Protein AF-A0A2E2L568-F1 (afdb_monomer)

Structure (mmCIF, N/CA/C/O backbone):
data_AF-A0A2E2L568-F1
#
_entry.id   AF-A0A2E2L568-F1
#
loop_
_atom_site.group_PDB
_atom_site.id
_atom_site.type_symbol
_atom_site.label_atom_id
_atom_site.label_alt_id
_atom_site.label_comp_id
_atom_site.label_asym_id
_atom_site.label_entity_id
_atom_site.label_seq_id
_atom_site.pdbx_PDB_ins_code
_atom_site.Cartn_x
_atom_site.Cartn_y
_atom_site.Cartn_z
_atom_site.occupancy
_atom_site.B_iso_or_equiv
_atom_site.auth_seq_id
_atom_site.auth_comp_id
_atom_site.auth_asym_id
_atom_site.auth_atom_id
_atom_site.pdbx_PDB_model_num
ATOM 1 N N . MET A 1 1 ? -14.312 -4.956 84.958 1.00 35.06 1 MET A N 1
ATOM 2 C CA . MET A 1 1 ? -13.933 -4.144 83.779 1.00 35.06 1 MET A CA 1
ATOM 3 C C . MET A 1 1 ? -12.522 -4.541 83.362 1.00 35.06 1 MET A C 1
ATOM 5 O O . MET A 1 1 ? -11.605 -4.305 84.133 1.00 35.06 1 MET A O 1
ATOM 9 N N . ILE A 1 2 ? -12.338 -5.198 82.211 1.00 44.09 2 ILE A N 1
ATOM 10 C CA . ILE A 1 2 ? -11.009 -5.577 81.696 1.00 44.09 2 ILE A CA 1
ATOM 11 C C . ILE A 1 2 ? -10.817 -4.858 80.359 1.00 44.09 2 ILE A C 1
ATOM 13 O O . ILE A 1 2 ? -11.425 -5.222 79.356 1.00 44.09 2 ILE A O 1
ATOM 17 N N . VAL A 1 3 ? -10.002 -3.802 80.355 1.00 53.59 3 VAL A N 1
ATOM 18 C CA . VAL A 1 3 ? -9.584 -3.108 79.131 1.00 53.59 3 VAL A CA 1
ATOM 19 C C . VAL A 1 3 ? -8.505 -3.959 78.460 1.00 53.59 3 VAL A C 1
ATOM 21 O O . VAL A 1 3 ? -7.360 -3.999 78.911 1.00 53.59 3 VAL A O 1
ATOM 24 N N . ALA A 1 4 ? -8.865 -4.668 77.389 1.00 52.81 4 ALA A N 1
ATOM 25 C CA . ALA A 1 4 ? -7.921 -5.451 76.598 1.00 52.81 4 ALA A CA 1
ATOM 26 C C . ALA A 1 4 ? -6.975 -4.516 75.818 1.00 52.81 4 ALA A C 1
ATOM 28 O O . ALA A 1 4 ? -7.363 -3.848 74.858 1.00 52.81 4 ALA A O 1
ATOM 29 N N . LYS A 1 5 ? -5.707 -4.457 76.236 1.00 53.59 5 LYS A N 1
ATOM 30 C CA . LYS A 1 5 ? -4.651 -3.658 75.598 1.00 53.59 5 LYS A CA 1
ATOM 31 C C . LYS A 1 5 ? -4.258 -4.313 74.266 1.00 53.59 5 LYS A C 1
ATOM 33 O O . LYS A 1 5 ? -3.467 -5.252 74.257 1.00 53.59 5 LYS A O 1
ATOM 38 N N . ARG A 1 6 ? -4.819 -3.848 73.138 1.00 59.06 6 ARG A N 1
ATOM 39 C CA . ARG A 1 6 ? -4.491 -4.391 71.801 1.00 59.06 6 ARG A CA 1
ATOM 40 C C . ARG A 1 6 ? -2.970 -4.329 71.553 1.00 59.06 6 ARG A C 1
ATOM 42 O O . ARG A 1 6 ? -2.387 -3.245 71.660 1.00 59.06 6 ARG A O 1
ATOM 49 N N . PRO A 1 7 ? -2.316 -5.461 71.231 1.00 55.91 7 PRO A N 1
ATOM 50 C CA . PRO A 1 7 ? -0.867 -5.526 71.112 1.00 55.91 7 PRO A CA 1
ATOM 51 C C . PRO A 1 7 ? -0.377 -4.687 69.927 1.00 55.91 7 PRO A C 1
ATOM 53 O O . PRO A 1 7 ? -0.893 -4.760 68.812 1.00 55.91 7 PRO A O 1
ATOM 56 N N . ARG A 1 8 ? 0.643 -3.861 70.194 1.00 60.03 8 ARG A N 1
ATOM 57 C CA . ARG A 1 8 ? 1.231 -2.860 69.280 1.00 60.03 8 ARG A CA 1
ATOM 58 C C . ARG A 1 8 ? 1.704 -3.436 67.941 1.00 60.03 8 ARG A C 1
ATOM 60 O O . ARG A 1 8 ? 1.851 -2.694 66.975 1.00 60.03 8 ARG A O 1
ATOM 67 N N . THR A 1 9 ? 1.929 -4.742 67.891 1.00 55.03 9 THR A N 1
ATOM 68 C CA . THR A 1 9 ? 2.297 -5.499 66.697 1.00 55.03 9 THR A CA 1
ATOM 69 C C . THR A 1 9 ? 1.171 -5.502 65.666 1.00 55.03 9 THR A C 1
ATOM 71 O O . THR A 1 9 ? 1.422 -5.154 64.520 1.00 55.03 9 THR A O 1
ATOM 74 N N . VAL A 1 10 ? -0.082 -5.749 66.061 1.00 57.00 10 VAL A N 1
ATOM 75 C CA . VAL A 1 10 ? -1.238 -5.835 65.140 1.00 57.00 10 VAL A CA 1
ATOM 76 C C . VAL A 1 10 ? -1.477 -4.515 64.395 1.00 57.00 10 VAL A C 1
ATOM 78 O O . VAL A 1 10 ? -1.812 -4.510 63.215 1.00 57.00 10 VAL A O 1
ATOM 81 N N . ARG A 1 11 ? -1.211 -3.375 65.049 1.00 56.81 11 ARG A N 1
ATOM 82 C CA . ARG A 1 11 ? -1.325 -2.041 64.434 1.00 56.81 11 ARG A CA 1
ATOM 83 C C . ARG A 1 11 ? -0.247 -1.771 63.376 1.00 56.81 11 ARG A C 1
ATOM 85 O O . ARG A 1 11 ? -0.503 -1.024 62.441 1.00 56.81 11 ARG A O 1
ATOM 92 N N . ARG A 1 12 ? 0.944 -2.370 63.511 1.00 55.84 12 ARG A N 1
ATOM 93 C CA . ARG A 1 12 ? 2.036 -2.243 62.525 1.00 55.84 12 ARG A CA 1
ATOM 94 C C . ARG A 1 12 ? 1.779 -3.109 61.292 1.00 55.84 12 ARG A C 1
ATOM 96 O O . ARG A 1 12 ? 2.029 -2.649 60.186 1.00 55.84 12 ARG A O 1
ATOM 103 N N . TRP A 1 13 ? 1.211 -4.300 61.475 1.00 54.09 13 TRP A N 1
ATOM 104 C CA . TRP A 1 13 ? 0.845 -5.190 60.367 1.00 54.09 13 TRP A CA 1
ATOM 105 C C . TRP A 1 13 ? -0.274 -4.609 59.491 1.00 54.09 13 TRP A C 1
ATOM 1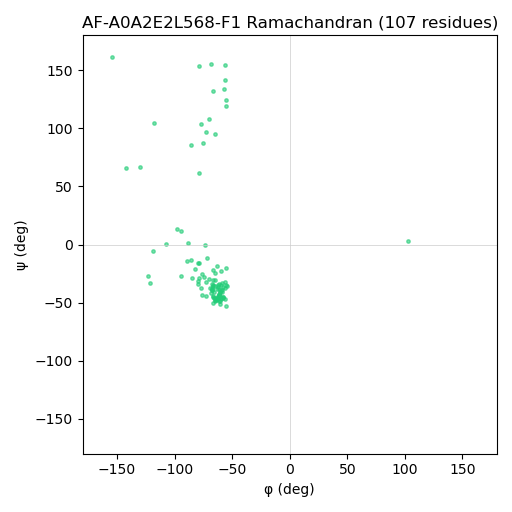07 O O . TRP A 1 13 ? -0.174 -4.646 58.268 1.00 54.09 13 TRP A O 1
ATOM 117 N N . LEU A 1 14 ? -1.286 -3.980 60.098 1.00 54.41 14 LEU A N 1
ATOM 118 C CA . LEU A 1 14 ? -2.359 -3.302 59.357 1.00 54.41 14 LEU A CA 1
ATOM 119 C C . LEU A 1 14 ? -1.862 -2.065 58.586 1.00 54.41 14 LEU A C 1
ATOM 121 O O . LEU A 1 14 ? -2.319 -1.810 57.476 1.00 54.41 14 LEU A O 1
ATOM 125 N N . ALA A 1 15 ? -0.898 -1.322 59.139 1.00 53.69 15 ALA A N 1
ATOM 126 C CA . ALA A 1 15 ? -0.297 -0.176 58.454 1.00 53.69 15 ALA A CA 1
ATOM 127 C C . ALA A 1 15 ? 0.574 -0.595 57.253 1.00 53.69 15 ALA A C 1
ATOM 129 O O . ALA A 1 15 ? 0.544 0.065 56.218 1.00 53.69 15 ALA A O 1
ATOM 130 N N . ALA A 1 16 ? 1.310 -1.707 57.364 1.00 53.47 16 ALA A N 1
ATOM 131 C CA . ALA A 1 16 ? 2.121 -2.240 56.268 1.00 53.47 16 ALA A CA 1
ATOM 132 C C . ALA A 1 16 ? 1.261 -2.763 55.101 1.00 53.47 16 ALA A C 1
ATOM 134 O O . ALA A 1 16 ? 1.589 -2.523 53.941 1.00 53.47 16 ALA A O 1
ATOM 135 N N . ALA A 1 17 ? 0.127 -3.408 55.398 1.00 53.91 17 ALA A N 1
ATOM 136 C CA . ALA A 1 17 ? -0.814 -3.868 54.375 1.00 53.91 17 ALA A CA 1
ATOM 137 C C . ALA A 1 17 ? -1.500 -2.706 53.626 1.00 53.91 17 ALA A C 1
ATOM 139 O O . ALA A 1 17 ? -1.722 -2.799 52.421 1.00 53.91 17 ALA A O 1
ATOM 140 N N . GLY A 1 18 ? -1.785 -1.591 54.311 1.00 50.84 18 GLY A N 1
ATOM 141 C CA . GLY A 1 18 ? -2.395 -0.407 53.693 1.00 50.84 18 GLY A CA 1
ATOM 142 C C . GLY A 1 18 ? -1.488 0.320 52.690 1.00 50.84 18 GLY A C 1
ATOM 143 O O . GLY A 1 18 ? -1.972 0.816 51.679 1.00 50.84 18 GLY A O 1
ATOM 144 N N . LEU A 1 19 ? -0.172 0.347 52.930 1.00 52.31 19 LEU A N 1
ATOM 145 C CA . LEU A 1 19 ? 0.797 1.023 52.054 1.00 52.31 19 LEU A CA 1
ATOM 146 C C . LEU A 1 19 ? 1.168 0.200 50.808 1.00 52.31 19 LEU A C 1
ATOM 148 O O . LEU A 1 19 ? 1.417 0.775 49.752 1.00 52.31 19 LEU A O 1
ATOM 152 N N . ALA A 1 20 ? 1.161 -1.134 50.896 1.00 53.19 20 ALA A N 1
ATOM 153 C CA . ALA A 1 20 ? 1.470 -2.001 49.755 1.00 53.19 20 ALA A CA 1
ATOM 154 C C . ALA A 1 20 ? 0.342 -2.040 48.701 1.00 53.19 20 ALA A C 1
ATOM 156 O O . ALA A 1 20 ? 0.619 -2.138 47.507 1.00 53.19 20 ALA A O 1
ATOM 157 N N . GLY A 1 21 ? -0.924 -1.907 49.117 1.00 50.59 21 GLY A N 1
ATOM 158 C CA . GLY A 1 21 ? -2.071 -1.905 48.198 1.00 50.59 21 GLY A CA 1
ATOM 159 C C . GLY A 1 21 ? -2.127 -0.687 47.265 1.00 50.59 21 GLY A C 1
ATOM 160 O O . GLY A 1 21 ? -2.577 -0.805 46.129 1.00 50.59 21 GLY A O 1
ATOM 161 N N . MET A 1 22 ? -1.617 0.470 47.703 1.00 52.81 22 MET A N 1
ATOM 162 C CA . MET A 1 22 ? -1.600 1.699 46.895 1.00 52.81 22 MET A CA 1
ATOM 163 C C . MET A 1 22 ? -0.519 1.706 45.803 1.00 52.81 22 MET A C 1
ATOM 165 O O . MET A 1 22 ? -0.696 2.377 44.791 1.00 52.81 22 MET A O 1
ATOM 169 N N . ALA A 1 23 ? 0.572 0.949 45.962 1.00 51.81 23 ALA A N 1
ATOM 170 C CA . ALA A 1 23 ? 1.655 0.911 44.975 1.00 51.81 23 ALA A CA 1
ATOM 171 C C . ALA A 1 23 ? 1.337 0.020 43.757 1.00 51.81 23 ALA A C 1
ATOM 173 O O . ALA A 1 23 ? 1.796 0.300 42.653 1.00 51.81 23 ALA A O 1
ATOM 174 N N . ALA A 1 24 ? 0.517 -1.024 43.924 1.00 52.16 24 ALA A N 1
ATOM 175 C CA . ALA A 1 24 ? 0.166 -1.947 42.838 1.00 52.16 24 ALA A CA 1
ATOM 176 C C . ALA A 1 24 ? -0.964 -1.431 41.922 1.00 52.16 24 ALA A C 1
ATOM 178 O O . ALA A 1 24 ? -1.071 -1.859 40.775 1.00 52.16 24 ALA A O 1
ATOM 179 N N . ALA A 1 25 ? -1.789 -0.487 42.390 1.00 53.34 25 ALA A N 1
ATOM 180 C CA . ALA A 1 25 ? -2.917 0.048 41.620 1.00 53.34 25 ALA A CA 1
ATOM 181 C C . ALA A 1 25 ? -2.517 1.106 40.569 1.00 53.34 25 ALA A C 1
ATOM 183 O O . ALA A 1 25 ? -3.297 1.398 39.666 1.00 53.34 25 ALA A O 1
ATOM 184 N N . GLY A 1 26 ? -1.308 1.675 40.654 1.00 52.28 26 GLY A N 1
ATOM 185 C CA . GLY A 1 26 ? -0.857 2.749 39.758 1.00 52.28 26 GLY A CA 1
ATOM 186 C C . GLY A 1 26 ? -0.400 2.297 38.365 1.00 52.28 26 GLY A C 1
ATOM 187 O O . GLY A 1 26 ? -0.302 3.124 37.465 1.00 52.28 26 GLY A O 1
ATOM 188 N N . CYS A 1 27 ? -0.134 1.003 38.156 1.00 54.44 27 CYS A N 1
ATOM 189 C CA . CYS A 1 27 ? 0.490 0.524 36.914 1.00 54.44 27 CYS A CA 1
ATOM 190 C C . CYS A 1 27 ? -0.500 0.240 35.769 1.00 54.44 27 CYS A C 1
ATOM 192 O O . CYS A 1 27 ? -0.075 0.100 34.628 1.00 54.44 27 CYS A O 1
ATOM 194 N N . ILE A 1 28 ? -1.809 0.173 36.036 1.00 56.94 28 ILE A N 1
ATOM 195 C CA . ILE A 1 28 ? -2.817 -0.176 35.012 1.00 56.94 28 ILE A CA 1
ATOM 196 C C . ILE A 1 28 ? -3.339 1.073 34.270 1.00 56.94 28 ILE A C 1
ATOM 198 O O . ILE A 1 28 ? -3.923 0.966 33.198 1.00 56.94 28 ILE A O 1
ATOM 202 N N . ALA A 1 29 ? -3.090 2.280 34.787 1.00 57.72 29 ALA A N 1
ATOM 203 C CA . ALA A 1 29 ? -3.656 3.520 34.245 1.00 57.72 29 ALA A CA 1
ATOM 204 C C . ALA A 1 29 ? -2.825 4.184 33.124 1.00 57.72 29 ALA A C 1
ATOM 206 O O . ALA A 1 29 ? -3.207 5.248 32.644 1.00 57.72 29 ALA A O 1
ATOM 207 N N . ALA A 1 30 ? -1.694 3.595 32.714 1.00 58.06 30 ALA A N 1
ATOM 208 C CA . ALA A 1 30 ? -0.751 4.218 31.773 1.00 58.06 30 ALA A CA 1
ATOM 209 C C . ALA A 1 30 ? -0.744 3.613 30.357 1.00 58.06 30 ALA A C 1
ATOM 211 O O . ALA A 1 30 ? -0.000 4.085 29.500 1.00 58.06 30 ALA A O 1
ATOM 212 N N . ALA A 1 31 ? -1.564 2.598 30.076 1.00 56.75 31 ALA 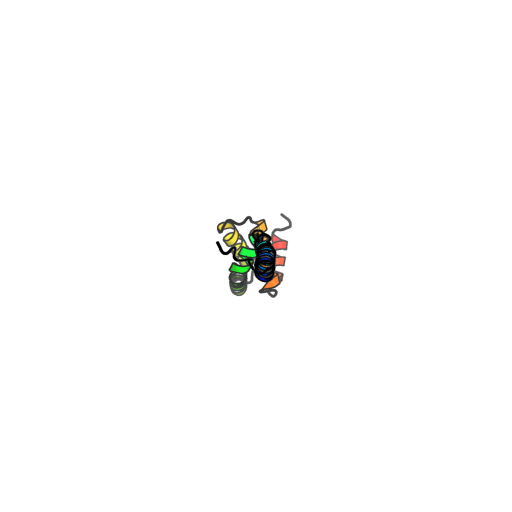A N 1
ATOM 213 C CA . ALA A 1 31 ? -1.761 2.129 28.708 1.00 56.75 31 ALA A CA 1
ATOM 214 C C . ALA A 1 31 ? -2.862 2.977 28.055 1.00 56.75 31 ALA A C 1
ATOM 216 O O . ALA A 1 31 ? -4.042 2.635 28.101 1.00 56.75 31 ALA A O 1
ATOM 217 N N . GLY A 1 32 ? -2.483 4.126 27.485 1.00 60.47 32 GLY A N 1
ATOM 218 C CA . GLY A 1 32 ? -3.363 4.831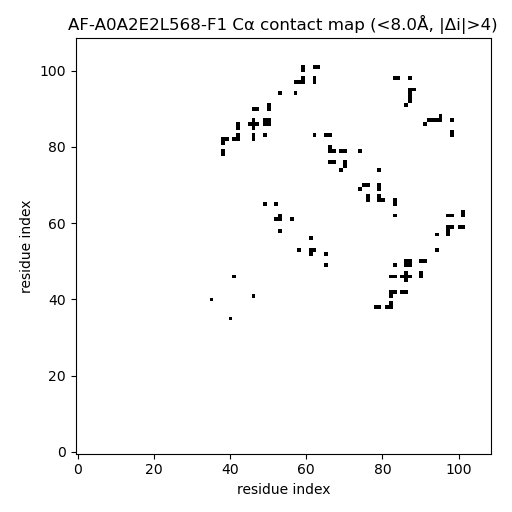 26.552 1.00 60.47 32 GLY A CA 1
ATOM 219 C C . GLY A 1 32 ? -3.758 3.897 25.398 1.00 60.47 32 GLY A C 1
ATOM 220 O O . GLY A 1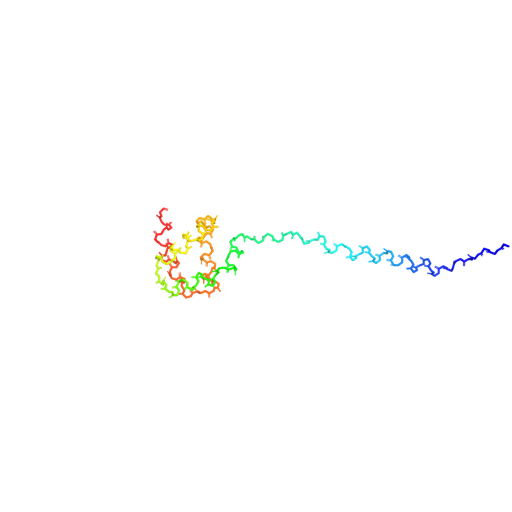 32 ? -3.016 2.955 25.108 1.00 60.47 32 GLY A O 1
ATOM 221 N N . PRO A 1 33 ? -4.910 4.110 24.737 1.00 60.97 33 PRO A N 1
ATOM 222 C CA . PRO A 1 33 ? -5.286 3.298 23.587 1.00 60.97 33 PRO A CA 1
ATOM 223 C C . PRO A 1 33 ? -4.155 3.352 22.556 1.00 60.97 33 PRO A C 1
ATOM 225 O O . PRO A 1 33 ? -3.806 4.434 22.078 1.00 60.97 33 PRO A O 1
ATOM 228 N N . ALA A 1 34 ? -3.565 2.196 22.241 1.00 61.72 34 ALA A N 1
ATOM 229 C CA . ALA A 1 34 ? -2.627 2.069 21.140 1.00 61.72 34 ALA A CA 1
ATOM 230 C C . ALA A 1 34 ? -3.410 2.355 19.857 1.00 61.72 34 ALA A C 1
ATOM 232 O O . ALA A 1 34 ? -4.125 1.498 19.344 1.00 61.72 34 ALA A O 1
ATOM 233 N N . ARG A 1 35 ? -3.359 3.601 19.384 1.00 59.16 35 ARG A N 1
ATOM 234 C CA . ARG A 1 35 ? -3.872 3.952 18.065 1.00 59.16 35 ARG A CA 1
ATOM 235 C C . ARG A 1 35 ? -2.860 3.430 17.053 1.00 59.16 35 ARG A C 1
ATOM 237 O O . ARG A 1 35 ? -1.932 4.154 16.710 1.00 59.1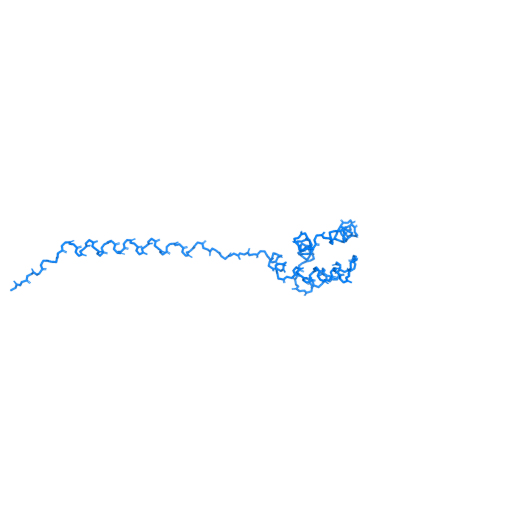6 35 ARG A O 1
ATOM 244 N N . ALA A 1 36 ? -2.998 2.171 16.644 1.00 64.94 36 ALA A N 1
ATOM 245 C CA . ALA A 1 36 ? -2.383 1.741 15.397 1.00 64.94 36 ALA A CA 1
ATOM 246 C C . ALA A 1 36 ? -2.927 2.649 14.285 1.00 64.94 36 ALA A C 1
ATOM 248 O O . ALA A 1 36 ? -4.126 2.953 14.268 1.00 64.94 36 ALA A O 1
ATOM 249 N N . ASP A 1 37 ? -2.039 3.147 13.427 1.00 88.75 37 ASP A N 1
ATOM 250 C CA . ASP A 1 37 ? -2.459 3.829 12.208 1.00 88.75 37 ASP A CA 1
ATOM 251 C C . ASP A 1 37 ? -3.351 2.868 11.406 1.00 88.75 37 ASP A C 1
ATOM 253 O O . ASP A 1 37 ? -3.099 1.663 11.367 1.00 88.75 37 ASP A O 1
ATOM 257 N N . VAL A 1 38 ? -4.405 3.390 10.777 1.00 92.06 38 VAL A N 1
ATOM 258 C CA . VAL A 1 38 ? -5.300 2.595 9.925 1.00 92.06 38 VAL A CA 1
ATOM 259 C C . VAL A 1 38 ? -4.514 1.890 8.820 1.00 92.06 38 VAL A C 1
ATOM 261 O O . VAL A 1 38 ? -4.855 0.774 8.448 1.00 92.06 38 VAL A O 1
ATOM 264 N N . VAL A 1 39 ? -3.432 2.506 8.335 1.00 95.44 39 VAL A N 1
ATOM 265 C CA . VAL A 1 39 ? -2.532 1.899 7.348 1.00 95.44 39 VAL A CA 1
ATOM 266 C C . VAL A 1 39 ? -1.823 0.674 7.924 1.00 95.44 39 VAL A C 1
ATOM 268 O O . VAL A 1 39 ? -1.791 -0.365 7.266 1.00 95.44 39 VAL A O 1
ATOM 271 N N . ASP A 1 40 ? -1.285 0.768 9.140 1.00 94.56 40 ASP A N 1
ATOM 272 C CA . ASP A 1 40 ? -0.560 -0.332 9.783 1.00 94.56 40 ASP A CA 1
ATOM 273 C C . ASP A 1 40 ? -1.492 -1.504 10.096 1.00 94.56 40 ASP A C 1
ATOM 275 O O . ASP A 1 40 ? -1.163 -2.650 9.788 1.00 94.56 40 ASP A O 1
ATOM 279 N N . ASP A 1 41 ? -2.673 -1.223 10.655 1.00 95.06 41 ASP A N 1
ATOM 280 C CA . ASP A 1 41 ? -3.671 -2.252 10.970 1.00 95.06 41 ASP A CA 1
ATOM 281 C C . ASP A 1 41 ? -4.168 -2.951 9.698 1.00 95.06 41 ASP A C 1
ATOM 283 O O . ASP A 1 41 ? -4.173 -4.181 9.608 1.00 95.06 41 ASP A O 1
ATOM 287 N N . TYR A 1 42 ? -4.488 -2.172 8.662 1.00 96.50 42 TYR A N 1
ATOM 288 C CA . TYR A 1 42 ? -4.921 -2.718 7.382 1.00 96.50 42 TYR A CA 1
ATOM 289 C C . TYR A 1 42 ? -3.824 -3.566 6.731 1.00 96.50 42 TYR A C 1
ATOM 291 O O . TYR A 1 42 ? -4.100 -4.661 6.236 1.00 96.50 42 TYR A O 1
ATOM 299 N N . THR A 1 43 ? -2.576 -3.088 6.746 1.00 96.94 43 THR A N 1
ATOM 300 C CA . THR A 1 43 ? -1.419 -3.813 6.200 1.00 96.94 43 THR A CA 1
ATOM 301 C C . THR A 1 43 ? -1.197 -5.118 6.955 1.00 96.94 43 THR A C 1
ATOM 303 O O . THR A 1 43 ? -1.064 -6.167 6.329 1.00 96.94 43 THR A O 1
ATOM 306 N N . ALA A 1 44 ? -1.220 -5.091 8.290 1.00 95.81 44 ALA A N 1
ATOM 307 C CA . ALA A 1 44 ? -1.051 -6.285 9.114 1.00 95.81 44 ALA A CA 1
ATOM 308 C C . ALA A 1 44 ? -2.107 -7.357 8.801 1.00 95.81 44 ALA A C 1
ATOM 310 O O . ALA A 1 44 ? -1.797 -8.549 8.786 1.00 95.81 44 ALA A O 1
ATOM 311 N N . GLN A 1 45 ? -3.338 -6.939 8.506 1.00 96.81 45 GLN A N 1
ATOM 312 C CA . GLN A 1 45 ? -4.428 -7.848 8.164 1.00 96.81 45 GLN A CA 1
ATOM 313 C C . GLN A 1 45 ? -4.374 -8.336 6.708 1.00 96.81 45 GLN A C 1
ATOM 315 O O . GLN A 1 45 ? -4.730 -9.482 6.448 1.00 96.81 45 GLN A O 1
ATOM 320 N N . ASN A 1 46 ? -3.913 -7.512 5.759 1.00 97.88 46 ASN A N 1
ATOM 321 C CA . ASN A 1 46 ? -4.116 -7.758 4.323 1.00 97.88 46 ASN A CA 1
ATOM 322 C C . ASN A 1 46 ? -2.840 -7.943 3.489 1.00 97.88 46 ASN A C 1
ATOM 324 O O . ASN A 1 46 ? -2.953 -8.288 2.312 1.00 97.88 46 ASN A O 1
ATOM 328 N N . ALA A 1 47 ? -1.638 -7.773 4.049 1.00 96.62 47 ALA A N 1
ATOM 329 C CA . ALA A 1 47 ? -0.391 -7.856 3.277 1.00 96.62 47 ALA A CA 1
ATOM 330 C C . ALA A 1 47 ? -0.230 -9.191 2.528 1.00 96.62 47 ALA A C 1
ATOM 332 O O . ALA A 1 47 ? 0.195 -9.211 1.375 1.00 96.62 47 ALA A O 1
ATOM 333 N N . HIS A 1 48 ? -0.654 -10.303 3.134 1.00 96.75 48 HIS A N 1
ATOM 334 C CA . HIS A 1 48 ? -0.640 -11.616 2.483 1.00 96.75 48 HIS A CA 1
ATOM 335 C C . HIS A 1 48 ? -1.526 -11.662 1.223 1.00 96.75 48 HIS A C 1
ATOM 337 O O . HIS A 1 48 ? -1.143 -12.259 0.217 1.00 96.75 48 HIS A O 1
ATOM 343 N N . THR A 1 49 ? -2.686 -10.999 1.247 1.00 97.75 49 THR A N 1
ATOM 344 C CA . THR A 1 49 ? -3.589 -10.885 0.094 1.00 97.75 49 THR A CA 1
ATOM 345 C C . THR A 1 49 ? -2.974 -10.019 -0.996 1.00 97.75 49 THR A C 1
ATOM 347 O O . THR A 1 49 ? -3.050 -10.386 -2.167 1.00 97.75 49 THR A O 1
ATOM 350 N N . VAL A 1 50 ? -2.331 -8.906 -0.625 1.00 97.62 50 VAL A N 1
ATOM 351 C CA . VAL A 1 50 ? -1.601 -8.042 -1.568 1.00 97.62 50 VAL A CA 1
ATOM 352 C C . VAL A 1 50 ? -0.558 -8.864 -2.326 1.00 97.62 50 VAL A C 1
ATOM 354 O O . VAL A 1 50 ? -0.596 -8.905 -3.556 1.00 97.62 50 VAL A O 1
ATOM 357 N N . CYS A 1 51 ? 0.301 -9.592 -1.610 1.00 97.75 51 CYS A N 1
ATOM 358 C CA . CYS A 1 51 ? 1.328 -10.433 -2.223 1.00 97.75 51 CYS A CA 1
ATOM 359 C C . CYS A 1 51 ? 0.725 -11.531 -3.116 1.00 97.75 51 CYS A C 1
ATOM 361 O O . CYS A 1 51 ? 1.119 -11.667 -4.269 1.00 97.75 51 CYS A O 1
ATOM 363 N N . ALA A 1 52 ? -0.326 -12.223 -2.661 1.00 97.88 52 ALA A N 1
ATOM 364 C CA . ALA A 1 52 ? -0.993 -13.263 -3.451 1.00 97.88 52 ALA A CA 1
ATOM 365 C C . ALA A 1 52 ? -1.686 -12.741 -4.727 1.00 97.88 52 ALA A C 1
ATOM 367 O O . ALA A 1 52 ? -1.949 -13.500 -5.669 1.00 97.88 52 ALA A O 1
ATOM 368 N N . VAL A 1 53 ? -2.065 -11.461 -4.762 1.00 97.62 53 VAL A N 1
ATOM 369 C CA . VAL A 1 53 ? -2.563 -10.821 -5.985 1.00 97.62 53 VAL A CA 1
ATOM 370 C C . VAL A 1 53 ? -1.401 -10.505 -6.922 1.00 97.62 53 VAL A C 1
ATOM 372 O O . VAL A 1 53 ? -1.521 -10.802 -8.109 1.00 97.62 53 VAL A O 1
ATOM 375 N N . LEU A 1 54 ? -0.282 -9.983 -6.414 1.00 97.56 54 LEU A N 1
ATOM 376 C CA . LEU A 1 54 ? 0.903 -9.684 -7.228 1.00 97.56 54 LEU A CA 1
ATOM 377 C C . LEU A 1 54 ? 1.547 -10.947 -7.813 1.00 97.56 54 LEU A C 1
ATOM 379 O O . LEU A 1 54 ? 1.913 -10.940 -8.984 1.00 97.56 54 LEU A O 1
ATOM 383 N N . ASP A 1 55 ? 1.548 -12.064 -7.083 1.00 97.75 55 ASP A N 1
ATOM 384 C CA . ASP A 1 55 ? 2.000 -13.364 -7.600 1.00 97.75 55 ASP A CA 1
ATOM 385 C C . ASP A 1 55 ? 1.200 -13.821 -8.831 1.00 97.75 55 ASP A C 1
ATOM 387 O O . ASP A 1 55 ? 1.744 -14.393 -9.776 1.00 97.75 55 ASP A O 1
ATOM 391 N N . ARG A 1 56 ? -0.117 -13.578 -8.830 1.00 98.00 56 ARG A N 1
ATOM 392 C CA . ARG A 1 56 ? -1.020 -13.965 -9.929 1.00 98.00 56 ARG A CA 1
ATOM 393 C C . ARG A 1 56 ? -1.065 -12.938 -11.052 1.00 98.00 56 ARG A C 1
ATOM 395 O O . ARG A 1 56 ? -1.333 -13.292 -12.200 1.00 98.00 56 ARG A O 1
ATOM 402 N N . HIS A 1 57 ? -0.833 -11.677 -10.715 1.00 97.31 57 HIS A N 1
ATOM 403 C CA . HIS A 1 57 ? -0.927 -10.536 -11.612 1.00 97.31 57 HIS A CA 1
ATOM 404 C C . HIS A 1 57 ? 0.344 -9.676 -11.515 1.00 97.31 57 HIS A C 1
ATOM 406 O O . HIS A 1 57 ? 0.255 -8.526 -11.069 1.00 97.31 57 HIS A O 1
ATOM 412 N N . PRO A 1 58 ? 1.516 -10.196 -11.941 1.00 96.06 58 PRO A N 1
ATOM 413 C CA . PRO A 1 58 ? 2.806 -9.526 -11.781 1.00 96.06 58 PRO A CA 1
ATOM 414 C C . PRO A 1 58 ? 2.998 -8.428 -12.839 1.00 96.06 58 PRO A C 1
ATOM 416 O O . PRO A 1 58 ? 3.853 -8.496 -13.719 1.00 96.06 58 PRO A O 1
ATOM 419 N N . HIS A 1 59 ? 2.116 -7.433 -12.823 1.00 95.62 59 HIS A N 1
ATOM 420 C CA . HIS A 1 59 ? 2.097 -6.318 -13.759 1.00 95.62 59 HIS A CA 1
ATOM 421 C C . HIS A 1 59 ? 1.417 -5.096 -13.128 1.00 95.62 59 HIS A C 1
ATOM 423 O 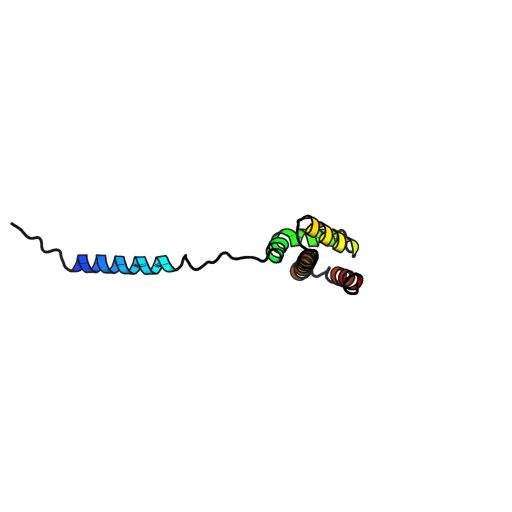O . HIS A 1 59 ? 0.601 -5.220 -12.215 1.00 95.62 59 HIS A O 1
ATOM 429 N N . VAL A 1 60 ? 1.655 -3.903 -13.680 1.00 94.75 60 VAL A N 1
ATOM 430 C CA . VAL A 1 60 ? 1.152 -2.624 -13.131 1.00 94.75 60 VAL A CA 1
ATOM 431 C C . VAL A 1 60 ? -0.371 -2.599 -12.917 1.00 94.75 60 VAL A C 1
ATOM 433 O O . VAL A 1 60 ? -0.841 -2.051 -11.926 1.00 94.75 60 VAL A O 1
ATOM 436 N N . ALA A 1 61 ? -1.159 -3.246 -13.784 1.00 94.81 61 ALA A N 1
ATOM 437 C CA . ALA A 1 61 ? -2.616 -3.319 -13.606 1.00 94.81 61 ALA A CA 1
ATOM 438 C C . ALA A 1 61 ? -3.052 -4.144 -12.371 1.00 94.81 61 ALA A C 1
ATOM 440 O O . ALA A 1 61 ? -4.155 -3.959 -11.865 1.00 94.81 61 ALA A O 1
ATOM 441 N N . GLY A 1 62 ? -2.195 -5.042 -11.870 1.00 95.69 62 GLY A N 1
ATOM 442 C CA . GLY A 1 62 ? -2.434 -5.805 -10.644 1.00 95.69 62 GLY A CA 1
ATOM 443 C C . GLY A 1 62 ? -2.293 -4.901 -9.424 1.00 95.69 62 GLY A C 1
ATOM 444 O O . GLY A 1 62 ? -3.180 -4.871 -8.576 1.00 95.69 62 GLY A O 1
ATOM 445 N N . VAL A 1 63 ? -1.243 -4.070 -9.412 1.00 96.81 63 VAL A N 1
ATOM 446 C CA . VAL A 1 63 ? -1.049 -3.002 -8.417 1.00 96.81 63 VAL A CA 1
ATOM 447 C C . VAL A 1 63 ? -2.232 -2.026 -8.426 1.00 96.81 63 VAL A C 1
ATOM 449 O O . VAL A 1 63 ? -2.785 -1.719 -7.374 1.00 96.81 63 VAL A O 1
ATOM 452 N N . GLU A 1 64 ? -2.683 -1.594 -9.610 1.00 95.75 64 GLU A N 1
ATOM 453 C CA . GLU A 1 64 ? -3.870 -0.734 -9.763 1.00 95.75 64 GLU A CA 1
ATOM 454 C C . GLU A 1 64 ? -5.132 -1.371 -9.174 1.00 95.75 64 GLU A C 1
ATOM 456 O O . GLU A 1 64 ? -5.873 -0.710 -8.448 1.00 95.75 64 GLU A O 1
ATOM 461 N N . GLY A 1 65 ? -5.363 -2.657 -9.454 1.00 96.94 65 GLY A N 1
ATOM 462 C CA . GLY A 1 65 ? -6.497 -3.400 -8.910 1.00 96.94 65 GLY A CA 1
ATOM 463 C 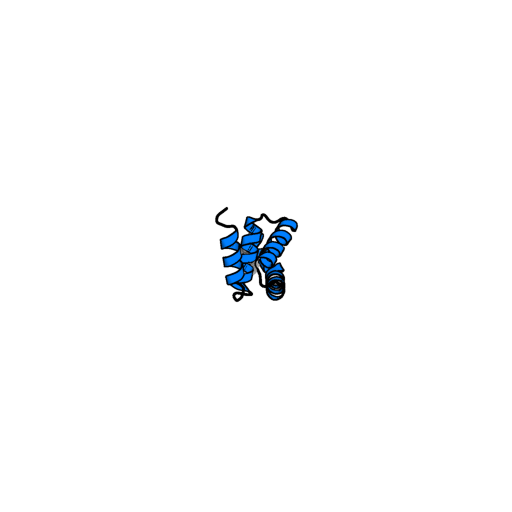C . GLY A 1 65 ? -6.485 -3.462 -7.382 1.00 96.94 65 GLY A C 1
ATOM 464 O O . GLY A 1 65 ? -7.526 -3.263 -6.759 1.00 96.94 65 GLY A O 1
ATOM 465 N N . ILE A 1 66 ? -5.313 -3.667 -6.776 1.00 97.69 66 ILE A N 1
ATOM 466 C CA . ILE A 1 66 ? -5.152 -3.676 -5.315 1.00 97.69 66 ILE A CA 1
ATOM 467 C C . ILE A 1 66 ? -5.456 -2.295 -4.726 1.00 97.69 66 ILE A C 1
ATOM 469 O O . ILE A 1 66 ? -6.242 -2.194 -3.788 1.00 97.69 66 ILE A O 1
ATOM 473 N N . VAL A 1 67 ? -4.880 -1.224 -5.286 1.00 96.94 67 VAL A N 1
ATOM 474 C CA . VAL A 1 67 ? -5.139 0.150 -4.819 1.00 96.94 67 VAL A CA 1
ATOM 475 C C . VAL A 1 67 ? -6.631 0.475 -4.905 1.00 96.94 67 VAL A C 1
ATOM 477 O O . VAL A 1 67 ? -7.194 1.006 -3.951 1.00 96.94 67 VAL A O 1
ATOM 480 N N . LEU A 1 68 ? -7.289 0.125 -6.014 1.00 97.62 68 LEU A N 1
ATOM 481 C CA . LEU A 1 68 ? -8.728 0.335 -6.187 1.00 97.62 68 LEU A CA 1
ATOM 482 C C . LEU A 1 68 ? -9.556 -0.438 -5.158 1.00 97.62 68 LEU A C 1
ATOM 484 O O . LEU A 1 68 ? -10.493 0.135 -4.610 1.00 97.62 68 LEU A O 1
ATOM 488 N N . ALA A 1 69 ? -9.210 -1.697 -4.880 1.00 97.94 69 ALA A N 1
ATOM 489 C CA . ALA A 1 69 ? -9.881 -2.497 -3.858 1.00 97.94 69 ALA A CA 1
ATOM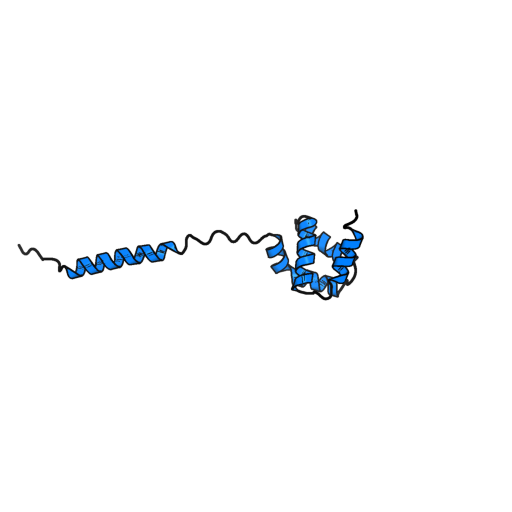 490 C C . ALA A 1 69 ? -9.754 -1.848 -2.469 1.00 97.94 69 ALA A C 1
ATOM 492 O O . ALA A 1 69 ? -10.761 -1.591 -1.821 1.00 97.94 69 ALA A O 1
ATOM 493 N N . ILE A 1 70 ? -8.544 -1.450 -2.067 1.00 98.12 70 ILE A N 1
ATOM 494 C CA . ILE A 1 70 ? -8.312 -0.801 -0.766 1.00 98.12 70 ILE A CA 1
ATOM 495 C C . ILE A 1 70 ? -9.071 0.536 -0.655 1.00 98.12 70 ILE A C 1
ATOM 497 O O . ILE A 1 70 ? -9.590 0.886 0.405 1.00 98.12 70 ILE A O 1
ATOM 501 N N . VAL A 1 71 ? -9.174 1.293 -1.752 1.00 98.12 71 VAL A N 1
ATOM 502 C CA . VAL A 1 71 ? -9.984 2.521 -1.787 1.00 98.12 71 VAL A CA 1
ATOM 503 C C . VAL A 1 71 ? -11.479 2.216 -1.660 1.00 98.12 71 VAL A C 1
ATOM 505 O O . VAL A 1 71 ? -12.195 2.957 -0.987 1.00 98.12 71 VAL A O 1
ATOM 508 N N . GLN A 1 72 ? -11.966 1.130 -2.267 1.00 98.31 72 GLN A N 1
ATOM 509 C CA . GLN A 1 72 ? -13.352 0.672 -2.103 1.00 98.31 72 GLN A CA 1
ATOM 510 C C . GLN A 1 72 ? -13.651 0.239 -0.665 1.00 98.31 72 GLN A C 1
ATOM 512 O O . GLN A 1 72 ? -14.764 0.463 -0.190 1.00 98.31 72 GLN A O 1
ATOM 517 N N . ASP A 1 73 ? -12.645 -0.272 0.044 1.00 97.38 73 ASP A N 1
ATOM 518 C CA . ASP A 1 73 ? -12.717 -0.591 1.473 1.00 97.38 73 ASP A CA 1
ATOM 519 C C . ASP A 1 73 ? -12.692 0.665 2.373 1.00 97.38 73 ASP A C 1
ATOM 521 O O . ASP A 1 73 ? -12.824 0.580 3.594 1.00 97.38 73 ASP A O 1
ATOM 525 N N . GLY A 1 74 ? -12.600 1.858 1.772 1.00 97.12 74 GLY A N 1
ATOM 526 C CA . GLY A 1 74 ? -12.809 3.150 2.427 1.00 97.12 74 GLY A CA 1
ATOM 527 C C . GLY A 1 74 ? -11.531 3.916 2.760 1.00 97.12 74 GLY A C 1
ATOM 528 O O . GLY A 1 74 ? -11.608 4.998 3.348 1.00 97.12 74 GLY A O 1
ATOM 529 N N . LEU A 1 75 ? -10.357 3.400 2.386 1.00 97.38 75 LEU A N 1
ATOM 530 C CA . LEU A 1 75 ? -9.094 4.112 2.567 1.00 97.38 75 LEU A CA 1
ATOM 531 C C . LEU A 1 75 ? -8.906 5.183 1.485 1.00 97.38 75 LEU A C 1
ATOM 533 O O . LEU A 1 75 ? -9.412 5.096 0.366 1.00 97.38 75 LEU A O 1
ATOM 537 N N . THR A 1 76 ? -8.136 6.222 1.809 1.00 96.69 76 THR A N 1
ATOM 538 C CA . THR A 1 76 ? -7.767 7.226 0.803 1.00 96.69 76 THR A CA 1
ATOM 539 C C . THR A 1 76 ? -6.815 6.620 -0.236 1.00 96.69 76 THR A C 1
ATOM 541 O O . THR A 1 76 ? -6.069 5.698 0.099 1.00 96.69 76 THR A O 1
ATOM 544 N N . PRO A 1 77 ? -6.742 7.160 -1.468 1.00 94.75 77 PRO A N 1
ATOM 545 C CA . PRO A 1 77 ? -5.772 6.695 -2.462 1.00 94.75 77 PRO A CA 1
ATOM 546 C C . PRO A 1 77 ? -4.321 6.738 -1.965 1.00 94.75 77 PRO A C 1
ATOM 548 O O . PRO A 1 77 ? -3.527 5.856 -2.281 1.00 94.75 77 PRO A O 1
ATOM 551 N N . TYR A 1 78 ? -3.984 7.739 -1.147 1.00 93.31 78 TYR A N 1
ATOM 552 C CA . TYR A 1 78 ? -2.663 7.850 -0.534 1.00 93.31 78 TYR A CA 1
ATOM 553 C C . TYR A 1 78 ? -2.407 6.712 0.463 1.00 93.31 78 TYR A C 1
ATOM 555 O O . TYR A 1 78 ? -1.413 6.000 0.339 1.00 93.31 78 TYR A O 1
ATOM 563 N N . SER A 1 79 ? -3.343 6.480 1.389 1.00 96.56 79 SER A N 1
ATOM 564 C CA . SER A 1 79 ? -3.270 5.379 2.358 1.00 96.56 79 SER A CA 1
ATOM 565 C C . SER A 1 79 ? -3.222 4.013 1.669 1.00 96.56 79 SER A C 1
ATOM 567 O O . SER A 1 79 ? -2.453 3.151 2.077 1.00 96.56 79 SER A O 1
ATOM 569 N N . ALA A 1 80 ? -3.981 3.824 0.588 1.00 96.88 80 ALA A N 1
ATOM 570 C CA . ALA A 1 80 ? -3.933 2.612 -0.225 1.00 96.88 80 ALA A CA 1
ATOM 571 C C . ALA A 1 80 ? -2.543 2.390 -0.841 1.00 96.88 80 ALA A C 1
ATOM 573 O O . ALA A 1 80 ? -2.010 1.283 -0.783 1.00 96.88 80 ALA A O 1
ATOM 574 N N . GLY A 1 81 ? -1.918 3.449 -1.367 1.00 95.31 81 GLY A N 1
ATOM 575 C CA . GLY A 1 81 ? -0.537 3.399 -1.846 1.00 95.31 81 GLY A CA 1
ATOM 576 C C . GLY A 1 81 ? 0.461 3.029 -0.743 1.00 95.31 81 GLY A C 1
ATOM 577 O O . GLY A 1 81 ? 1.348 2.210 -0.976 1.00 95.31 81 GLY A O 1
ATOM 578 N N . GLN A 1 82 ? 0.289 3.569 0.469 1.00 96.56 82 GLN A N 1
ATOM 579 C CA . GLN A 1 82 ? 1.119 3.197 1.620 1.00 96.56 82 GLN A CA 1
ATOM 580 C C . GLN A 1 82 ? 0.952 1.720 1.991 1.00 96.56 82 GLN A C 1
ATOM 582 O O . GLN A 1 82 ? 1.956 1.035 2.151 1.00 96.56 82 GLN A O 1
ATOM 587 N N . VAL A 1 83 ? -0.285 1.212 2.060 1.00 97.75 83 VAL A N 1
ATOM 588 C CA . VAL A 1 83 ? -0.564 -0.208 2.343 1.00 97.75 83 VAL A CA 1
ATOM 589 C C . VAL A 1 83 ? 0.136 -1.112 1.331 1.00 97.75 83 VAL A C 1
ATOM 591 O O . VAL A 1 83 ? 0.789 -2.080 1.722 1.00 97.75 83 VAL A O 1
ATOM 594 N N . VAL A 1 84 ? 0.037 -0.800 0.035 1.00 97.62 84 VAL A N 1
ATOM 595 C CA . VAL A 1 84 ? 0.722 -1.566 -1.018 1.00 97.62 84 VAL A CA 1
ATOM 596 C C . VAL A 1 84 ? 2.236 -1.521 -0.822 1.00 97.62 84 VAL A C 1
ATOM 598 O O . VAL A 1 84 ? 2.878 -2.569 -0.814 1.00 97.62 84 VAL A O 1
ATOM 601 N N . GLY A 1 85 ? 2.801 -0.330 -0.609 1.00 96.81 85 GLY A N 1
ATOM 602 C CA . GLY A 1 85 ? 4.237 -0.157 -0.392 1.00 96.81 85 GLY A CA 1
ATOM 603 C C . GLY A 1 85 ? 4.754 -0.923 0.828 1.00 96.81 85 GLY A C 1
ATOM 604 O O . GLY A 1 85 ? 5.747 -1.637 0.722 1.00 96.81 85 GLY A O 1
ATOM 605 N N . TYR A 1 86 ? 4.067 -0.833 1.969 1.00 97.44 86 TYR A N 1
ATOM 606 C CA . TYR A 1 86 ? 4.444 -1.543 3.196 1.00 97.44 86 TYR A CA 1
ATOM 607 C C . TYR A 1 86 ? 4.290 -3.057 3.057 1.00 97.44 86 TYR A C 1
ATOM 609 O O . TYR A 1 86 ? 5.159 -3.804 3.503 1.00 97.44 86 TYR A O 1
ATOM 617 N N . SER A 1 87 ? 3.230 -3.518 2.388 1.00 97.81 87 SER A N 1
ATOM 618 C CA . SER A 1 87 ? 3.028 -4.944 2.116 1.00 97.81 87 SER A CA 1
ATOM 619 C C . SER A 1 87 ? 4.178 -5.511 1.285 1.00 97.81 87 SER A C 1
ATOM 621 O O . SER A 1 87 ? 4.798 -6.491 1.686 1.00 97.81 87 SER A O 1
ATOM 623 N N . VAL A 1 88 ? 4.514 -4.863 0.167 1.00 97.94 88 VAL A N 1
ATOM 624 C CA . VAL A 1 88 ? 5.587 -5.319 -0.728 1.00 97.94 88 VAL A CA 1
ATOM 625 C C . VAL A 1 88 ? 6.943 -5.254 -0.036 1.00 97.94 88 VAL A C 1
ATOM 627 O O . VAL A 1 88 ? 7.668 -6.242 -0.027 1.00 97.94 88 VAL A O 1
ATOM 630 N N . TRP A 1 89 ? 7.262 -4.138 0.620 1.00 96.75 89 TRP A N 1
ATOM 631 C CA . TRP A 1 89 ? 8.540 -3.971 1.312 1.00 96.75 89 TRP A CA 1
ATOM 632 C C . TRP A 1 89 ? 8.779 -5.028 2.398 1.00 96.75 89 TRP A C 1
ATOM 634 O O . TRP A 1 89 ? 9.896 -5.523 2.546 1.00 96.75 89 TRP A O 1
ATOM 644 N N . SER A 1 90 ? 7.747 -5.367 3.175 1.00 95.19 90 SER A N 1
ATOM 645 C CA . SER A 1 90 ? 7.895 -6.245 4.339 1.00 95.19 90 SER A CA 1
ATOM 646 C C . SER A 1 90 ? 7.616 -7.722 4.067 1.00 95.19 90 SER A C 1
ATOM 648 O O . SER A 1 90 ? 8.157 -8.555 4.792 1.00 95.19 90 SER A O 1
ATOM 650 N N . TRP A 1 91 ? 6.788 -8.062 3.074 1.00 96.44 91 TRP A N 1
ATOM 651 C CA . TRP A 1 91 ? 6.267 -9.427 2.911 1.00 96.44 91 TRP A CA 1
ATOM 6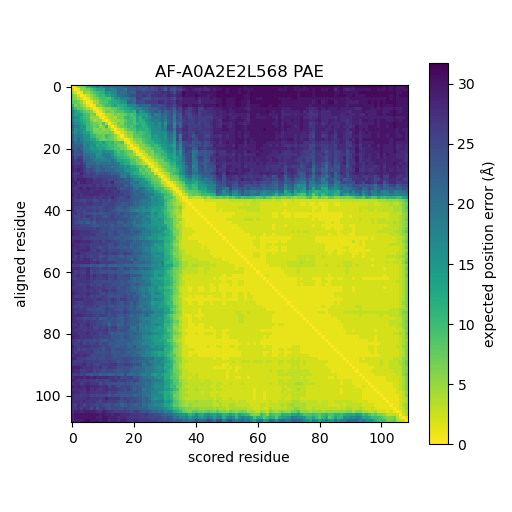52 C C . TRP A 1 91 ? 6.605 -10.084 1.575 1.00 96.44 91 TRP A C 1
ATOM 654 O O . TRP A 1 91 ? 6.793 -11.297 1.554 1.00 96.44 91 TRP A O 1
ATOM 664 N N . CYS A 1 92 ? 6.692 -9.317 0.489 1.00 97.62 92 CYS A N 1
ATOM 665 C CA . CYS A 1 92 ? 7.000 -9.835 -0.847 1.00 97.62 92 CYS A CA 1
ATOM 666 C C . CYS A 1 92 ? 7.903 -8.865 -1.629 1.00 97.62 92 CYS A C 1
ATOM 668 O O . CYS A 1 92 ? 7.475 -8.262 -2.621 1.00 97.62 92 CYS A O 1
ATOM 670 N N . PRO A 1 93 ? 9.154 -8.670 -1.166 1.00 97.50 93 PRO A N 1
ATOM 671 C CA . PRO A 1 93 ? 10.076 -7.683 -1.730 1.00 97.50 93 PRO A CA 1
ATOM 672 C C . PRO A 1 93 ? 10.451 -7.954 -3.194 1.00 97.50 93 PRO A C 1
ATOM 674 O O . PRO A 1 93 ? 10.893 -7.041 -3.892 1.00 97.50 93 PRO A O 1
ATOM 677 N N . GLU A 1 94 ? 10.255 -9.178 -3.681 1.00 97.06 94 GLU A N 1
ATOM 678 C CA . GLU A 1 94 ? 10.423 -9.560 -5.082 1.00 97.06 94 GLU A CA 1
ATOM 679 C C . GLU A 1 94 ? 9.522 -8.781 -6.051 1.00 97.06 94 GLU A C 1
ATOM 681 O O . GLU A 1 94 ? 9.898 -8.648 -7.209 1.00 97.06 94 GLU A O 1
ATOM 686 N N . HIS A 1 95 ? 8.400 -8.216 -5.583 1.00 97.62 95 HIS A N 1
ATOM 687 C CA . HIS A 1 95 ? 7.474 -7.404 -6.392 1.00 97.62 95 HIS A CA 1
ATOM 688 C C . HIS A 1 95 ? 7.739 -5.892 -6.306 1.00 97.62 95 HIS A C 1
ATOM 690 O O . HIS A 1 95 ? 6.899 -5.079 -6.703 1.00 97.62 95 HIS A O 1
ATOM 696 N N . SER A 1 96 ? 8.877 -5.483 -5.741 1.00 96.12 96 SER A N 1
ATOM 697 C CA . SER A 1 96 ? 9.241 -4.063 -5.594 1.00 96.12 96 SER A CA 1
ATOM 698 C C . SER A 1 96 ? 9.339 -3.328 -6.934 1.00 96.12 96 SER A C 1
ATOM 700 O O . SER A 1 96 ? 8.908 -2.180 -7.038 1.00 96.12 96 SER A O 1
ATOM 702 N N . ASP A 1 97 ? 9.795 -4.008 -7.984 1.00 95.75 97 ASP A N 1
ATOM 703 C CA . ASP A 1 97 ? 9.877 -3.480 -9.347 1.00 95.75 97 ASP A CA 1
ATOM 704 C C . ASP A 1 97 ? 8.499 -3.114 -9.930 1.00 95.75 97 ASP A C 1
ATOM 706 O O . ASP A 1 97 ? 8.362 -2.121 -10.649 1.00 95.75 97 ASP A O 1
ATOM 710 N N . LEU A 1 98 ? 7.453 -3.868 -9.582 1.00 94.75 98 LEU A N 1
ATOM 711 C CA . LEU A 1 98 ? 6.077 -3.574 -9.982 1.00 94.75 98 LEU A CA 1
ATOM 712 C C . LEU A 1 98 ? 5.549 -2.304 -9.316 1.00 94.75 98 LEU A C 1
ATOM 714 O O . LEU A 1 98 ? 4.839 -1.523 -9.959 1.00 94.75 98 LEU A O 1
ATOM 718 N N . VAL A 1 99 ? 5.895 -2.088 -8.044 1.00 93.69 99 VAL A N 1
ATOM 719 C CA . VAL A 1 99 ? 5.540 -0.863 -7.315 1.00 93.69 99 VAL A CA 1
ATOM 720 C C . VAL A 1 99 ? 6.270 0.334 -7.919 1.00 93.69 99 VAL A C 1
ATOM 722 O O . VAL A 1 99 ? 5.631 1.349 -8.197 1.00 93.69 99 VAL A O 1
ATOM 725 N N . ASP A 1 100 ? 7.561 0.202 -8.222 1.00 94.62 100 ASP A N 1
ATOM 726 C CA . ASP A 1 100 ? 8.340 1.253 -8.884 1.00 94.62 100 ASP A CA 1
ATOM 727 C C . ASP A 1 100 ? 7.775 1.595 -10.270 1.00 94.62 100 ASP A C 1
ATOM 729 O O . ASP A 1 100 ? 7.601 2.768 -10.609 1.00 94.62 100 ASP A O 1
ATOM 733 N N . ALA A 1 101 ? 7.409 0.583 -11.062 1.00 93.19 101 ALA A N 1
ATOM 734 C CA . ALA A 1 101 ? 6.782 0.776 -12.367 1.00 93.19 101 ALA A CA 1
ATOM 735 C C . ALA A 1 101 ? 5.412 1.469 -12.261 1.00 93.19 101 ALA A C 1
ATOM 737 O O . ALA A 1 101 ? 5.072 2.322 -13.089 1.00 93.19 101 ALA A O 1
ATOM 738 N N . PHE A 1 102 ? 4.624 1.138 -11.235 1.00 92.69 102 PHE A N 1
ATOM 739 C CA . PHE A 1 102 ? 3.372 1.827 -10.936 1.00 92.69 102 PHE A CA 1
ATOM 740 C C . PHE A 1 102 ? 3.618 3.298 -10.566 1.00 92.69 102 PHE A C 1
ATOM 742 O O . PHE A 1 102 ? 2.989 4.187 -11.143 1.00 92.69 102 PHE A O 1
ATOM 749 N N . VAL A 1 103 ? 4.567 3.578 -9.670 1.00 91.00 103 VAL A N 1
ATOM 750 C CA . VAL A 1 103 ? 4.937 4.948 -9.281 1.00 91.00 103 VAL A CA 1
ATOM 751 C C . VAL A 1 103 ? 5.416 5.739 -10.498 1.00 91.00 103 VAL A C 1
ATOM 753 O O . VAL A 1 103 ? 4.930 6.842 -10.728 1.00 91.00 103 VAL A O 1
ATOM 756 N N . ALA A 1 104 ? 6.277 5.172 -11.343 1.00 92.25 104 ALA A N 1
ATOM 757 C CA . ALA A 1 104 ? 6.754 5.825 -12.563 1.00 92.25 104 ALA A CA 1
ATOM 758 C C . ALA A 1 104 ? 5.613 6.209 -13.528 1.00 92.25 104 ALA A C 1
ATOM 760 O O . ALA A 1 104 ? 5.686 7.237 -14.202 1.00 92.25 104 ALA A O 1
ATOM 761 N N . LYS A 1 105 ? 4.531 5.420 -13.572 1.00 89.69 105 LYS A N 1
ATOM 762 C CA . LYS A 1 105 ? 3.345 5.688 -14.405 1.00 89.69 105 LYS A CA 1
ATOM 763 C C . LYS A 1 105 ? 2.453 6.822 -13.869 1.00 89.69 105 LYS A C 1
ATOM 765 O O . LYS A 1 105 ? 1.738 7.457 -14.657 1.00 89.69 105 LYS A O 1
ATOM 770 N N . TRP A 1 106 ? 2.446 7.063 -12.556 1.00 84.25 106 TRP A N 1
ATOM 771 C CA . TRP A 1 106 ? 1.444 7.920 -11.901 1.00 84.25 106 TRP A CA 1
ATOM 772 C C . TRP A 1 106 ? 2.012 9.101 -11.100 1.00 84.25 106 TRP A C 1
ATOM 774 O O . TRP A 1 106 ? 1.339 10.119 -11.016 1.00 84.25 106 TRP A O 1
ATOM 784 N N . ALA A 1 107 ? 3.236 9.033 -10.574 1.00 74.44 107 ALA A N 1
ATOM 785 C CA . ALA A 1 107 ? 3.828 10.083 -9.733 1.00 74.44 107 ALA A CA 1
ATOM 786 C C . ALA A 1 107 ? 4.226 11.365 -10.491 1.00 74.44 107 ALA A C 1
ATOM 788 O O . ALA A 1 107 ? 4.527 12.377 -9.865 1.00 74.44 107 ALA A O 1
ATOM 789 N N . GLY A 1 108 ? 4.233 11.335 -11.827 1.00 61.50 108 GLY A N 1
ATOM 790 C CA . GLY A 1 108 ? 4.496 12.499 -12.683 1.00 61.50 108 GLY A CA 1
ATOM 791 C C . GLY A 1 108 ? 3.244 13.199 -13.220 1.00 61.50 108 GLY A C 1
ATOM 792 O O . GLY A 1 108 ? 3.363 13.955 -14.184 1.00 61.50 108 GLY A O 1
ATOM 793 N N . ARG A 1 109 ? 2.057 12.901 -12.679 1.00 54.34 109 ARG A N 1
ATOM 794 C CA . ARG A 1 109 ? 0.773 13.445 -13.141 1.00 54.34 109 ARG A CA 1
ATOM 795 C C . ARG A 1 109 ? 0.070 14.296 -12.097 1.00 54.34 109 ARG A C 1
ATOM 797 O O . ARG A 1 109 ? 0.187 13.972 -10.898 1.00 54.34 109 ARG A O 1
#

Nearest PDB structures (foldseek):
  7kv8-assembly1_a  TM=3.081E-01  e=4.763E+00  dengue virus type 2
  7kv8-assembly1_c  TM=3.142E-01  e=6.354E+00  dengue virus type 2

Mean predicted aligned error: 13.32 Å

Secondary structure (DSSP, 8-state):
-------HHHHHHHHHHHHHHHHHGGGSTT-------HHHHHHHHHHHHHHHHHHH--SHHHHHHHHHHHHHTT--HHHHHHHHHHHHHHH-GGGHHHHHHHHHHHTT-

Foldseek 3Di:
DDDPDPDPVVVVVVVVVVVVVVVVVPPPPPPDPPPDDPLRVCLVVCLVVLQVQCVVVVALVSLVVQLVVVVVVPDDSVSSLSSSVCSCVPPPVVSVVSNVVNCVVPVVD

Sequence (109 aa):
MIVAKRPRTVRRWLAAAGLAGMAAAGCIAAAGPARADVVDDYTAQNAHTVCAVLDRHPHVAGVEGIVLAIVQDGLTPYSAGQVVGYSVWSWCPEHSDLVDAFVAKWAGR

Solvent-accessible surface area (backbone atoms only — not comparable to full-atom values): 6474 Å² total; per-residue (Å²): 139,83,86,80,78,77,60,74,63,61,63,51,55,55,52,54,56,60,59,57,58,63,65,68,64,65,73,74,78,71,76,66,84,83,76,68,52,70,46,56,53,49,27,75,75,39,26,69,59,54,44,60,44,38,75,76,33,82,43,50,70,36,57,50,50,52,37,52,49,39,32,72,75,68,40,51,70,67,48,21,51,49,27,52,52,53,21,27,67,76,76,35,56,90,52,46,65,44,54,50,54,41,44,71,74,49,73,84,111

Radius of gyration: 29.3 Å; Cα contacts (8 Å, |Δi|>4): 70; chains: 1; bounding box: 24×27×98 Å

pLDDT: mean 81.43, std 19.87, range [35.06, 98.31]